Protein AF-A0A946RYH4-F1 (afdb_monomer_lite)

Structure (mmCIF, N/CA/C/O backbone):
data_AF-A0A946RYH4-F1
#
_entry.id   AF-A0A946RYH4-F1
#
loop_
_atom_site.group_PDB
_atom_site.id
_atom_site.type_symbol
_atom_site.label_atom_id
_atom_site.label_alt_id
_atom_site.label_comp_id
_atom_site.label_asym_id
_atom_site.label_entity_id
_atom_site.label_seq_id
_atom_site.pdbx_PDB_ins_code
_atom_site.Cartn_x
_atom_site.Cartn_y
_atom_site.Cartn_z
_atom_site.occupancy
_atom_site.B_iso_or_equiv
_atom_site.auth_seq_id
_atom_site.auth_comp_id
_atom_site.auth_asym_id
_atom_site.auth_atom_id
_atom_site.pdbx_PDB_model_num
ATOM 1 N N . MET A 1 1 ? -44.157 -9.267 74.864 1.00 49.81 1 MET A N 1
ATOM 2 C CA . MET A 1 1 ? -43.396 -9.390 73.600 1.00 49.81 1 MET A CA 1
ATOM 3 C C . MET A 1 1 ? -44.419 -9.621 72.489 1.00 49.81 1 MET A C 1
ATOM 5 O O . MET A 1 1 ? -44.879 -10.736 72.334 1.00 49.81 1 MET A O 1
ATOM 9 N N . LYS A 1 2 ? -44.989 -8.617 71.825 1.00 53.12 2 LYS A N 1
ATOM 10 C CA . LYS A 1 2 ? -44.457 -8.059 70.574 1.00 53.12 2 LYS A CA 1
ATOM 11 C C . LYS A 1 2 ? -45.402 -6.918 70.150 1.00 53.12 2 LYS A C 1
ATOM 13 O O . LYS A 1 2 ? -46.283 -7.119 69.327 1.00 53.12 2 LYS A O 1
ATOM 18 N N . GLN A 1 3 ? -45.242 -5.729 70.727 1.00 55.69 3 GLN A N 1
ATOM 19 C CA . GLN A 1 3 ? -45.701 -4.514 70.050 1.00 55.69 3 GLN A CA 1
ATOM 20 C C . GLN A 1 3 ? -44.615 -4.207 69.022 1.00 55.69 3 GLN A C 1
ATOM 22 O O . GLN A 1 3 ? -43.728 -3.395 69.279 1.00 55.69 3 GLN A O 1
ATOM 27 N N . LEU A 1 4 ? -44.591 -4.964 67.922 1.00 52.28 4 LEU A N 1
ATOM 28 C CA . LEU A 1 4 ? -43.821 -4.568 66.751 1.00 52.28 4 LEU A CA 1
ATOM 29 C C . LEU A 1 4 ? -44.498 -3.282 66.274 1.00 52.28 4 LEU A C 1
ATOM 31 O O . LEU A 1 4 ? -45.563 -3.319 65.665 1.00 52.28 4 LEU A O 1
ATOM 35 N N . LYS A 1 5 ? -43.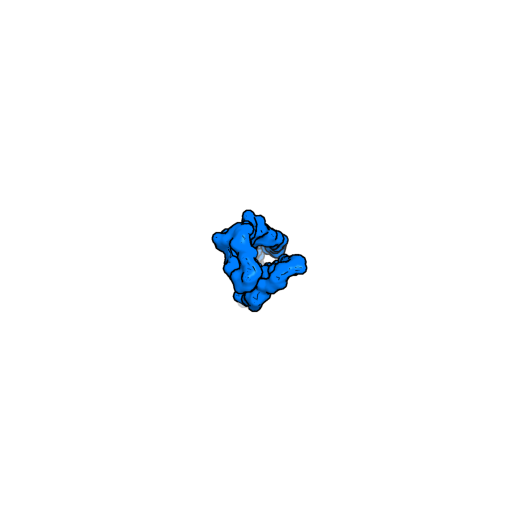973 -2.149 66.753 1.00 62.78 5 LYS A N 1
ATOM 36 C CA . LYS A 1 5 ? -44.616 -0.839 66.671 1.00 62.78 5 LYS A CA 1
ATOM 37 C C . LYS A 1 5 ? -44.828 -0.548 65.194 1.00 62.78 5 LYS A C 1
ATOM 39 O O . LYS A 1 5 ? -43.858 -0.442 64.457 1.00 62.78 5 LYS A O 1
ATOM 44 N N . ILE A 1 6 ? -46.084 -0.426 64.774 1.00 64.88 6 ILE A N 1
ATOM 45 C CA . ILE A 1 6 ? -46.495 -0.092 63.400 1.00 64.88 6 ILE A CA 1
ATOM 46 C C . ILE A 1 6 ? -45.700 1.116 62.867 1.00 64.88 6 ILE A C 1
ATOM 48 O O . ILE A 1 6 ? -45.348 1.161 61.696 1.00 64.88 6 ILE A O 1
ATOM 52 N N . THR A 1 7 ? -45.291 2.028 63.753 1.00 63.16 7 THR A N 1
ATOM 53 C CA . THR A 1 7 ? -44.373 3.145 63.489 1.00 63.16 7 THR A CA 1
ATOM 54 C C . THR A 1 7 ? -43.004 2.722 62.946 1.00 63.16 7 THR A C 1
ATOM 56 O O . THR A 1 7 ? -42.476 3.380 62.063 1.00 63.16 7 THR A O 1
ATOM 59 N N . THR A 1 8 ? -42.421 1.625 63.434 1.00 63.88 8 THR A N 1
ATOM 60 C CA . THR A 1 8 ? -41.155 1.072 62.932 1.00 63.88 8 THR A CA 1
ATOM 61 C C . THR A 1 8 ? -41.315 0.527 61.517 1.00 63.88 8 THR A C 1
ATOM 63 O O . THR A 1 8 ? -40.432 0.750 60.704 1.00 63.88 8 THR A O 1
ATOM 66 N N . ILE A 1 9 ? -42.445 -0.118 61.202 1.00 69.06 9 ILE A N 1
ATOM 67 C CA . ILE A 1 9 ? -42.745 -0.603 59.844 1.00 69.06 9 ILE A CA 1
ATOM 68 C C . ILE A 1 9 ? -42.956 0.587 58.900 1.00 69.06 9 ILE A C 1
ATOM 70 O O . ILE A 1 9 ? -42.390 0.595 57.814 1.00 69.06 9 ILE A O 1
ATOM 74 N N . LEU A 1 10 ? -43.685 1.618 59.350 1.00 68.50 10 LEU A N 1
ATOM 75 C CA . LEU A 1 10 ? -43.963 2.825 58.565 1.00 68.50 10 LEU A CA 1
ATOM 76 C C . LEU A 1 10 ? -42.687 3.636 58.266 1.00 68.50 10 LEU A C 1
ATOM 78 O O . LEU A 1 10 ? -42.489 4.097 57.142 1.00 68.50 10 LEU A O 1
ATOM 82 N N . LEU A 1 11 ? -41.796 3.762 59.259 1.00 66.81 11 LEU A N 1
ATOM 83 C CA . LEU A 1 11 ? -40.479 4.392 59.111 1.00 66.81 11 LEU A CA 1
ATOM 84 C C . LEU A 1 11 ? -39.557 3.577 58.191 1.00 66.81 11 LEU A C 1
ATOM 86 O O . LEU A 1 11 ? -38.848 4.171 57.383 1.00 66.81 11 LEU A O 1
ATOM 90 N N . LEU A 1 12 ? -39.598 2.238 58.257 1.00 64.19 12 LEU A N 1
ATOM 91 C CA . LEU A 1 12 ? -38.835 1.368 57.353 1.00 64.19 12 LEU A CA 1
ATOM 92 C C . LEU A 1 12 ? -39.327 1.495 55.902 1.00 64.19 12 LEU A C 1
ATOM 94 O O . LEU A 1 12 ? -38.516 1.612 54.992 1.00 64.19 12 LEU A O 1
ATOM 98 N N . SER A 1 13 ? -40.647 1.524 55.681 1.00 65.44 13 SER A N 1
ATOM 99 C CA . SER A 1 13 ? -41.240 1.667 54.344 1.00 65.44 13 SER A CA 1
ATOM 100 C C . SER A 1 13 ? -40.973 3.032 53.711 1.00 65.44 13 SER A C 1
ATOM 102 O O . SER A 1 13 ? -40.739 3.103 52.511 1.00 65.44 13 SER A O 1
ATOM 104 N N . ILE A 1 14 ? -40.939 4.107 54.506 1.00 69.94 14 ILE A N 1
ATOM 105 C CA . ILE A 1 14 ? -40.571 5.447 54.023 1.00 69.94 14 ILE A CA 1
ATOM 106 C C . ILE A 1 14 ? -39.101 5.493 53.589 1.00 69.94 14 ILE A C 1
ATOM 108 O O . ILE A 1 14 ? -38.788 6.141 52.598 1.00 69.94 14 ILE A O 1
ATOM 112 N N . MET A 1 15 ? -38.212 4.764 54.272 1.00 63.53 15 MET A N 1
ATOM 113 C CA . MET A 1 15 ? -36.782 4.704 53.943 1.00 63.53 15 MET A CA 1
ATOM 114 C C . MET A 1 15 ? -36.488 3.883 52.673 1.00 63.53 15 MET A C 1
ATOM 116 O O . MET A 1 15 ? -35.524 4.162 51.968 1.00 63.53 15 MET A O 1
ATOM 120 N N . ILE A 1 16 ? -37.362 2.931 52.330 1.00 63.25 16 ILE A N 1
ATOM 121 C CA . ILE A 1 16 ? -37.273 2.120 51.102 1.00 63.25 16 ILE A CA 1
ATOM 122 C C . ILE A 1 16 ? -37.666 2.930 49.849 1.00 63.25 16 ILE A C 1
ATOM 124 O O . ILE A 1 16 ? -37.140 2.675 48.771 1.00 63.25 16 ILE A O 1
ATOM 128 N N . VAL A 1 17 ? -38.532 3.944 49.978 1.00 58.78 17 VAL A N 1
ATOM 129 C CA . VAL A 1 17 ? -39.007 4.771 48.845 1.00 58.78 17 VAL A CA 1
ATOM 130 C C . VAL A 1 17 ? -37.960 5.799 48.375 1.00 58.78 17 VAL A C 1
ATOM 132 O O . VAL A 1 17 ? -37.999 6.231 47.229 1.00 58.78 17 VAL A O 1
ATOM 135 N N . ILE A 1 18 ? -36.984 6.158 49.219 1.00 56.81 18 ILE A N 1
ATOM 136 C CA . ILE A 1 18 ? -35.954 7.181 48.927 1.00 56.81 18 ILE A CA 1
ATOM 137 C C . ILE A 1 18 ? -34.677 6.629 48.262 1.00 56.81 18 ILE A C 1
ATOM 139 O O . ILE A 1 18 ? -33.792 7.409 47.926 1.00 56.81 18 ILE A O 1
ATOM 143 N N . ILE A 1 19 ? -34.574 5.309 48.052 1.00 66.94 19 ILE A N 1
ATOM 144 C CA . ILE A 1 19 ? -33.430 4.641 47.385 1.00 66.94 19 ILE A CA 1
ATOM 145 C C . ILE A 1 19 ? -33.772 4.300 45.914 1.00 66.94 19 ILE A C 1
ATOM 147 O O . ILE A 1 19 ? -33.052 3.581 45.233 1.00 66.94 19 ILE A O 1
ATOM 151 N N . GLY A 1 20 ? -34.870 4.841 45.381 1.00 56.25 20 GLY A N 1
ATOM 152 C CA . GLY A 1 20 ? -35.191 4.775 43.955 1.00 56.25 20 GLY A CA 1
ATOM 153 C C . GLY A 1 20 ? -34.495 5.884 43.169 1.00 56.25 20 GLY A C 1
ATOM 154 O O . GLY A 1 20 ? -35.159 6.811 42.721 1.00 56.25 20 GLY A O 1
ATOM 155 N N . CYS A 1 21 ? -33.173 5.811 43.024 1.00 69.19 21 CYS A N 1
ATOM 156 C CA . CYS A 1 21 ? -32.436 6.573 42.017 1.00 69.19 21 CYS A CA 1
ATOM 157 C C . CYS A 1 21 ? -31.653 5.558 41.183 1.00 69.19 21 CYS A C 1
ATOM 159 O O . CYS A 1 21 ? -30.510 5.228 41.486 1.00 69.19 21 CYS A O 1
ATOM 161 N N . GLY A 1 22 ? -32.339 4.974 40.210 1.00 55.91 22 GLY A N 1
ATOM 162 C CA . GLY A 1 22 ? -31.740 4.171 39.157 1.00 55.91 22 GLY A CA 1
ATOM 163 C C . GLY A 1 22 ? -32.202 4.790 37.857 1.00 55.91 22 GLY A C 1
ATOM 164 O O . GLY A 1 22 ? -33.260 4.442 37.352 1.00 55.91 22 GLY A O 1
ATOM 165 N N . ASP A 1 23 ? -31.477 5.810 37.413 1.00 60.28 23 ASP A N 1
ATOM 166 C CA . ASP A 1 23 ? -31.496 6.230 36.021 1.00 60.28 23 ASP A CA 1
ATOM 167 C C . ASP A 1 23 ? -31.038 5.001 35.224 1.00 60.28 23 ASP A C 1
ATOM 169 O O . ASP A 1 23 ? -29.867 4.627 35.287 1.00 60.28 23 ASP A O 1
ATOM 173 N N . ASP A 1 24 ? -31.977 4.299 34.583 1.00 62.09 24 ASP A N 1
ATOM 174 C CA . ASP A 1 24 ? -31.724 3.142 33.713 1.00 62.09 24 ASP A CA 1
ATOM 175 C C . A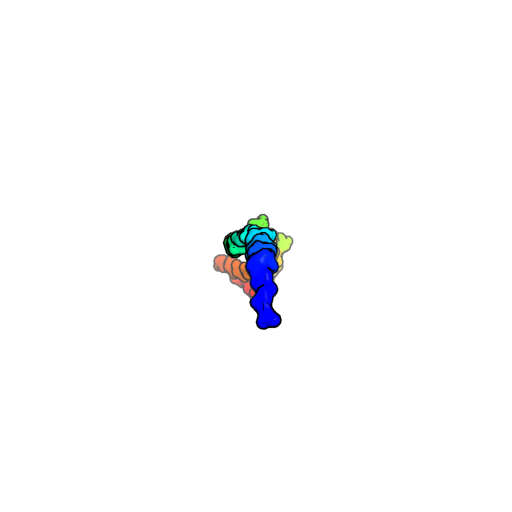SP A 1 24 ? -31.062 3.606 32.398 1.00 62.09 24 ASP A C 1
ATOM 177 O O . ASP A 1 24 ? -31.492 3.276 31.295 1.00 62.09 24 ASP A O 1
ATOM 181 N N . GLY A 1 25 ? -30.003 4.410 32.517 1.00 61.97 25 GLY A N 1
ATOM 182 C CA . GLY A 1 25 ? -29.167 4.905 31.430 1.00 61.97 25 GLY A CA 1
ATOM 183 C C . GLY A 1 25 ? -28.265 3.834 30.816 1.00 61.97 25 GLY A C 1
ATOM 184 O O . GLY A 1 25 ? -27.353 4.171 30.068 1.00 61.97 25 GLY A O 1
ATOM 185 N N . ASP A 1 26 ? -28.522 2.553 31.086 1.00 63.75 26 ASP A N 1
ATOM 186 C CA . ASP A 1 26 ? -27.912 1.424 30.385 1.00 63.75 26 ASP A CA 1
ATOM 187 C C . ASP A 1 26 ? -28.672 1.187 29.069 1.00 63.75 26 ASP A C 1
ATOM 189 O O . ASP A 1 26 ? -29.199 0.112 28.784 1.00 63.75 26 ASP A O 1
ATOM 193 N N . SER A 1 27 ? -28.781 2.239 28.249 1.00 66.38 27 SER A N 1
ATOM 194 C CA . SER A 1 27 ? -28.945 1.997 26.823 1.00 66.38 27 SER A CA 1
ATOM 195 C C . SER A 1 27 ? -27.614 1.402 26.385 1.00 66.38 27 SER A C 1
ATOM 197 O O . SER A 1 27 ? -26.607 2.106 26.506 1.00 66.38 27 SER A O 1
ATOM 199 N N . PRO A 1 28 ? -27.560 0.147 25.901 1.00 68.00 28 PRO A N 1
ATOM 200 C CA . PRO A 1 28 ? -26.331 -0.347 25.311 1.00 68.00 28 PRO A CA 1
ATOM 201 C C . PRO A 1 28 ? -25.946 0.667 24.237 1.00 68.00 28 PRO A C 1
ATOM 203 O O . PRO A 1 28 ? -26.773 0.999 23.378 1.00 68.00 28 PRO A O 1
ATOM 206 N N . ALA A 1 29 ? -24.739 1.230 24.345 1.00 65.38 29 ALA A N 1
ATOM 207 C CA . ALA A 1 29 ? -24.170 1.976 23.239 1.00 65.38 29 ALA A CA 1
ATOM 208 C C . ALA A 1 29 ? -24.325 1.067 22.018 1.00 65.38 29 ALA A C 1
ATOM 210 O O . ALA A 1 29 ? -23.988 -0.121 22.084 1.00 65.38 29 ALA A O 1
ATOM 211 N N . ALA A 1 30 ? -24.961 1.580 20.962 1.00 67.50 30 ALA A N 1
ATOM 212 C CA . ALA A 1 30 ? -24.983 0.852 19.705 1.00 67.50 30 ALA A CA 1
ATOM 213 C C . ALA A 1 30 ? -23.528 0.465 19.388 1.00 67.50 30 ALA A C 1
ATOM 215 O O . ALA A 1 30 ? -22.641 1.265 19.692 1.00 67.50 30 ALA A O 1
ATOM 216 N N . PRO A 1 31 ? -23.269 -0.753 18.878 1.00 72.69 31 PRO A N 1
ATOM 217 C CA . PRO A 1 31 ? -21.913 -1.109 18.482 1.00 72.69 31 PRO A CA 1
ATOM 218 C C . PRO A 1 31 ? -21.381 -0.003 17.570 1.00 72.69 31 PRO A C 1
ATOM 220 O O . PRO A 1 31 ? -22.134 0.470 16.712 1.00 72.69 31 PRO A O 1
ATOM 223 N N . ASP A 1 32 ? -20.144 0.433 17.812 1.00 78.69 32 ASP A N 1
ATOM 224 C CA . ASP A 1 32 ? -19.500 1.445 16.979 1.00 78.69 32 ASP A CA 1
ATOM 225 C C . ASP A 1 32 ? -19.633 1.019 15.505 1.00 78.69 32 ASP A C 1
ATOM 227 O O . ASP A 1 32 ? -19.478 -0.160 15.164 1.00 78.69 32 ASP A O 1
ATOM 231 N N . GLU A 1 33 ? -20.060 1.948 14.647 1.00 90.31 33 GLU A N 1
ATOM 232 C CA . GLU A 1 33 ? -20.234 1.669 13.222 1.00 90.31 33 GLU A CA 1
ATOM 233 C C . GLU A 1 33 ? -18.852 1.492 12.591 1.00 90.31 33 GLU A C 1
ATOM 235 O O . GLU A 1 33 ? -18.018 2.383 12.705 1.00 90.31 33 GLU A O 1
ATOM 240 N N . ASN A 1 34 ? -18.621 0.347 11.942 1.00 92.69 34 ASN A N 1
ATOM 241 C CA . ASN A 1 34 ? -17.363 0.070 11.253 1.00 92.69 34 ASN A CA 1
ATOM 242 C C . ASN A 1 34 ? -17.256 0.924 9.994 1.00 92.69 34 ASN A C 1
ATOM 244 O O . ASN A 1 34 ? -18.136 0.899 9.126 1.00 92.69 34 ASN A O 1
ATOM 248 N N . ASN A 1 35 ? -16.132 1.592 9.857 1.00 95.06 35 ASN A N 1
ATOM 249 C CA . ASN A 1 35 ? -15.769 2.419 8.734 1.00 95.06 35 ASN A CA 1
ATOM 250 C C . ASN A 1 35 ? -14.910 1.605 7.765 1.00 95.06 35 ASN A C 1
ATOM 252 O O . ASN A 1 35 ? -14.313 0.589 8.110 1.00 95.06 35 ASN A O 1
ATOM 256 N N . ALA A 1 36 ? -14.936 1.982 6.490 1.00 96.06 36 ALA A N 1
ATOM 257 C CA . ALA A 1 36 ? -14.090 1.339 5.494 1.00 96.06 36 ALA A CA 1
ATOM 258 C C . ALA A 1 36 ? -12.695 1.980 5.519 1.00 96.06 36 ALA A C 1
ATOM 260 O O . ALA A 1 36 ? -12.600 3.197 5.707 1.00 96.06 36 ALA A O 1
ATOM 261 N N . PRO A 1 37 ? -11.628 1.225 5.213 1.00 97.62 37 PRO A N 1
ATOM 262 C CA . PRO A 1 37 ? -10.295 1.796 5.164 1.00 97.62 37 PRO A CA 1
ATOM 263 C C . PRO A 1 37 ? -10.139 2.765 3.991 1.00 97.62 37 PRO A C 1
ATOM 265 O O . PRO A 1 37 ? -10.779 2.632 2.939 1.00 97.62 37 PRO A O 1
ATOM 268 N N . VAL A 1 38 ? -9.232 3.723 4.147 1.00 97.88 38 VAL A N 1
ATOM 269 C CA . VAL A 1 38 ? -8.929 4.756 3.157 1.00 97.88 38 VAL A CA 1
ATOM 270 C C . VAL A 1 38 ? -7.535 4.521 2.589 1.00 97.88 38 VAL A C 1
ATOM 272 O O . VAL A 1 38 ? -6.574 4.344 3.326 1.00 97.88 38 VAL A O 1
ATOM 275 N N . MET A 1 39 ? -7.411 4.536 1.261 1.00 96.94 39 MET A N 1
ATOM 276 C CA . MET A 1 39 ? -6.114 4.497 0.580 1.00 96.94 39 MET A CA 1
ATOM 277 C C . MET A 1 39 ? -5.617 5.925 0.346 1.00 96.94 39 MET A C 1
ATOM 279 O O . MET A 1 39 ? -6.233 6.667 -0.421 1.00 96.94 39 MET A O 1
ATOM 283 N N . GLU A 1 40 ? -4.489 6.308 0.943 1.00 97.62 40 GLU A N 1
ATOM 284 C CA . GLU A 1 40 ? -3.880 7.619 0.688 1.00 97.62 40 GLU A CA 1
ATOM 285 C C . GLU A 1 40 ? -3.073 7.634 -0.612 1.00 97.62 40 GLU A C 1
ATOM 287 O O . GLU A 1 40 ? -2.992 8.669 -1.278 1.00 97.62 40 GLU A O 1
ATOM 292 N N . GLY A 1 41 ? -2.490 6.498 -1.008 1.00 97.00 41 GLY A N 1
ATOM 293 C CA . GLY A 1 41 ? -1.866 6.378 -2.321 1.00 97.00 41 GLY A CA 1
ATOM 294 C C . GLY A 1 41 ? -0.901 5.214 -2.486 1.00 97.00 41 GLY A C 1
ATOM 295 O O . GLY A 1 41 ? -0.664 4.417 -1.582 1.00 97.00 41 GLY A O 1
ATOM 296 N N 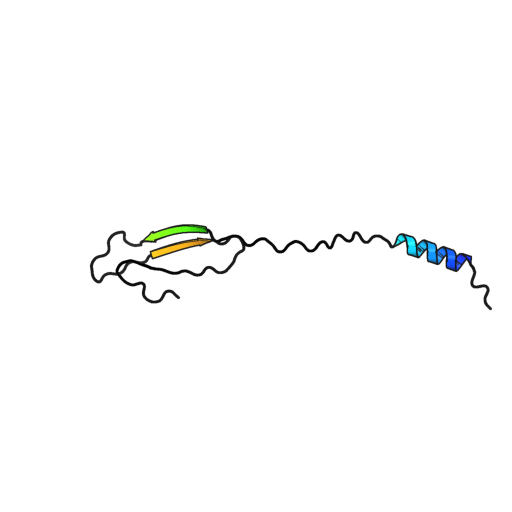. VAL A 1 42 ? -0.319 5.151 -3.684 1.00 96.50 42 VAL A N 1
ATOM 297 C CA . VAL A 1 42 ? 0.706 4.176 -4.059 1.00 96.50 42 VAL A CA 1
ATOM 298 C C . VAL A 1 42 ? 1.908 4.919 -4.626 1.00 96.50 42 VAL A C 1
ATOM 300 O O . VAL A 1 42 ? 1.757 5.784 -5.488 1.00 96.50 42 VAL A O 1
ATOM 303 N N . THR A 1 43 ? 3.103 4.574 -4.154 1.00 97.06 43 THR A N 1
ATOM 304 C CA . THR A 1 43 ? 4.369 5.106 -4.672 1.00 97.06 43 THR A CA 1
ATOM 305 C C . THR A 1 43 ? 5.240 3.983 -5.219 1.00 97.06 43 THR A C 1
ATOM 307 O O . THR A 1 43 ? 5.135 2.837 -4.780 1.00 97.06 43 THR A O 1
ATOM 310 N N . ALA A 1 44 ? 6.085 4.316 -6.192 1.00 96.25 44 ALA A N 1
ATOM 311 C CA . ALA A 1 44 ? 7.089 3.422 -6.748 1.00 96.25 44 ALA A CA 1
ATOM 312 C C . ALA A 1 44 ? 8.483 3.972 -6.446 1.00 96.25 44 ALA A C 1
ATOM 314 O O . ALA A 1 44 ? 8.701 5.182 -6.480 1.00 96.25 44 ALA A O 1
ATOM 315 N N . GLU A 1 45 ? 9.438 3.085 -6.181 1.00 97.06 45 GLU A N 1
ATOM 316 C CA . GLU A 1 45 ? 10.848 3.469 -6.063 1.00 97.06 45 GLU A CA 1
ATOM 317 C C . GLU A 1 45 ? 11.409 3.966 -7.408 1.00 97.06 45 GLU A C 1
ATOM 319 O O . GLU A 1 45 ? 12.219 4.895 -7.451 1.00 97.06 45 GLU A O 1
ATOM 324 N N . ASN A 1 46 ? 10.955 3.374 -8.520 1.00 95.94 46 ASN A N 1
ATOM 325 C CA . ASN A 1 46 ? 11.322 3.780 -9.873 1.00 95.94 46 ASN A CA 1
ATOM 326 C C . ASN A 1 46 ? 10.101 3.794 -10.799 1.00 95.94 46 ASN A C 1
ATOM 328 O O . ASN A 1 46 ? 9.406 2.790 -10.941 1.00 95.94 46 ASN A O 1
ATOM 332 N N . ASP A 1 47 ? 9.920 4.895 -11.529 1.00 93.38 47 ASP A N 1
ATOM 333 C CA . ASP A 1 47 ? 8.829 5.051 -12.506 1.00 93.38 47 ASP A CA 1
ATOM 334 C C . ASP A 1 47 ? 9.077 4.290 -13.822 1.00 93.38 47 ASP A C 1
ATOM 336 O O . ASP A 1 47 ? 8.227 4.241 -14.711 1.00 93.38 47 ASP A O 1
ATOM 340 N N . THR A 1 48 ? 10.270 3.722 -14.000 1.00 93.19 48 THR A N 1
ATOM 341 C CA . THR A 1 48 ? 10.643 2.921 -15.169 1.00 93.19 48 THR A CA 1
ATOM 342 C C . THR A 1 48 ? 11.423 1.701 -14.715 1.00 93.19 48 THR A C 1
ATOM 344 O O . THR A 1 48 ? 12.381 1.818 -13.955 1.00 93.19 48 THR A O 1
ATOM 347 N N . VAL A 1 49 ? 11.021 0.535 -15.215 1.00 92.44 49 VAL A N 1
ATOM 348 C CA . VAL A 1 49 ? 11.615 -0.761 -14.879 1.00 92.44 49 VAL A CA 1
ATOM 349 C C . VAL A 1 49 ? 11.919 -1.491 -16.180 1.00 92.44 49 VAL A C 1
ATOM 351 O O . VAL A 1 49 ? 11.033 -1.649 -17.023 1.00 92.44 49 VAL A O 1
ATOM 354 N N . PHE A 1 50 ? 13.168 -1.915 -16.372 1.00 93.44 50 PHE A N 1
ATOM 355 C CA . PHE A 1 50 ? 13.548 -2.688 -17.550 1.00 93.44 50 PHE A CA 1
ATOM 356 C C . PHE A 1 50 ? 13.220 -4.172 -17.364 1.00 93.44 50 PHE A C 1
ATOM 358 O O . PHE A 1 50 ? 12.969 -4.661 -16.263 1.00 93.44 50 PHE A O 1
ATOM 365 N N . SER A 1 51 ? 13.193 -4.917 -18.467 1.00 91.25 51 SER A N 1
ATOM 366 C CA . SER A 1 51 ? 12.914 -6.351 -18.422 1.00 91.25 51 SER A CA 1
ATOM 367 C C . SER A 1 51 ? 13.951 -7.092 -17.573 1.00 91.25 51 SER A C 1
ATOM 369 O O . SER A 1 51 ? 15.139 -7.052 -17.874 1.00 91.25 51 SER A O 1
ATOM 371 N N . GLY A 1 52 ? 13.478 -7.812 -16.554 1.00 91.50 52 GLY A N 1
ATOM 372 C CA . GLY A 1 52 ? 14.321 -8.559 -15.615 1.00 91.50 52 GLY A CA 1
ATOM 373 C C . GLY A 1 52 ? 14.642 -7.805 -14.323 1.00 91.50 52 GLY A C 1
ATOM 374 O O . GLY A 1 52 ? 15.041 -8.446 -13.351 1.00 91.50 52 GLY A O 1
ATOM 375 N N . ASP A 1 53 ? 14.404 -6.493 -14.283 1.00 93.88 53 ASP A N 1
ATOM 376 C CA . ASP A 1 53 ? 14.575 -5.689 -13.076 1.00 93.88 53 ASP A CA 1
ATOM 377 C C . ASP A 1 53 ? 13.351 -5.786 -12.155 1.00 93.88 53 ASP A C 1
ATOM 379 O O . ASP A 1 53 ? 12.292 -6.319 -12.507 1.00 93.88 53 ASP A O 1
ATOM 383 N N . ARG A 1 54 ? 13.505 -5.259 -10.938 1.00 93.25 54 ARG A N 1
ATOM 384 C CA . ARG A 1 54 ? 12.450 -5.162 -9.926 1.00 93.25 54 ARG A CA 1
ATOM 385 C C . ARG A 1 54 ? 12.374 -3.730 -9.416 1.00 93.25 54 ARG A C 1
ATOM 387 O O . ARG A 1 54 ? 13.384 -3.040 -9.364 1.00 93.25 54 ARG A O 1
ATOM 394 N N . THR A 1 55 ? 11.182 -3.323 -9.000 1.00 94.81 55 THR A N 1
ATOM 395 C CA . THR A 1 55 ? 10.964 -2.091 -8.240 1.00 94.81 55 THR A CA 1
ATOM 396 C C . THR A 1 55 ? 10.078 -2.393 -7.042 1.00 94.81 55 THR A C 1
ATOM 398 O O . THR A 1 55 ? 9.325 -3.374 -7.054 1.00 94.81 55 THR A O 1
ATOM 401 N N . THR A 1 56 ? 10.178 -1.560 -6.016 1.00 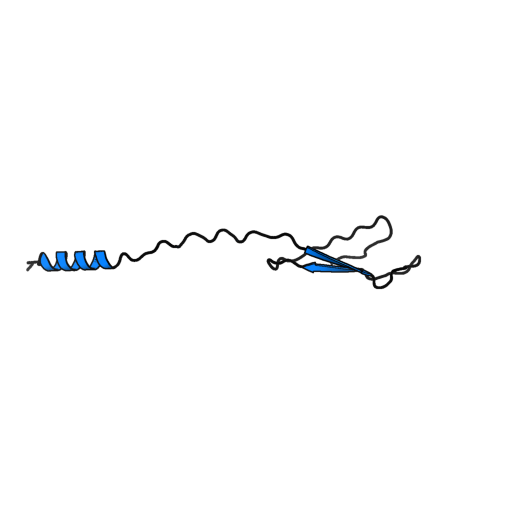94.50 56 THR A N 1
ATOM 402 C CA . THR A 1 56 ? 9.327 -1.634 -4.832 1.00 94.50 56 THR A CA 1
ATOM 403 C C . THR A 1 56 ? 8.122 -0.722 -5.027 1.00 94.50 56 THR A C 1
ATOM 405 O O . THR A 1 56 ? 8.286 0.451 -5.366 1.00 94.50 56 THR A O 1
ATOM 408 N N . LEU A 1 57 ? 6.921 -1.257 -4.801 1.00 94.25 57 LEU A N 1
ATOM 409 C CA . LEU A 1 57 ? 5.703 -0.462 -4.664 1.00 94.25 57 LEU A CA 1
ATOM 410 C C . LEU A 1 57 ? 5.308 -0.403 -3.191 1.00 94.25 57 LEU A C 1
ATOM 412 O O . LEU A 1 57 ? 5.310 -1.429 -2.512 1.00 94.25 57 LEU A O 1
ATOM 416 N N . THR A 1 58 ? 4.923 0.780 -2.731 1.00 95.12 58 THR A N 1
ATOM 417 C CA . THR A 1 58 ? 4.436 1.007 -1.368 1.00 95.12 58 THR A CA 1
ATOM 418 C C . THR A 1 58 ? 3.018 1.551 -1.442 1.00 95.12 58 THR A C 1
ATOM 420 O O . THR A 1 58 ? 2.805 2.600 -2.052 1.00 95.12 58 THR A O 1
ATOM 423 N N . CYS A 1 59 ? 2.061 0.851 -0.828 1.00 95.44 59 CYS A N 1
ATOM 424 C CA . CYS A 1 59 ? 0.710 1.358 -0.587 1.00 95.44 59 CYS A CA 1
ATOM 425 C C . CYS A 1 59 ? 0.653 1.965 0.814 1.00 95.44 59 CYS A C 1
ATOM 427 O O . CYS A 1 59 ? 1.078 1.322 1.774 1.00 95.44 59 CYS A O 1
ATOM 429 N N . THR A 1 60 ? 0.118 3.174 0.915 1.00 96.75 60 THR A N 1
ATOM 430 C CA . THR A 1 60 ? -0.274 3.774 2.187 1.00 96.75 60 THR A CA 1
ATOM 431 C C . THR A 1 60 ? -1.795 3.716 2.254 1.00 96.75 60 THR A C 1
ATOM 433 O O . THR A 1 60 ? -2.471 4.180 1.326 1.00 96.75 60 THR A O 1
ATOM 436 N N . ALA A 1 61 ? -2.297 3.079 3.310 1.00 97.38 61 ALA A N 1
ATOM 437 C CA . ALA A 1 61 ? -3.704 3.052 3.680 1.00 97.38 61 ALA A CA 1
ATOM 438 C C . ALA A 1 61 ? -3.833 3.195 5.206 1.00 97.38 61 ALA A C 1
ATOM 440 O O . ALA A 1 61 ? -2.919 2.810 5.948 1.00 97.38 61 ALA A O 1
ATOM 441 N N . SER A 1 62 ? -4.969 3.709 5.669 1.00 97.62 62 SER A N 1
ATOM 442 C CA . SER A 1 62 ? -5.330 3.786 7.083 1.00 97.62 62 SER A CA 1
ATOM 443 C C . SER A 1 62 ? -6.760 3.318 7.328 1.00 97.62 62 SER A C 1
ATOM 445 O O . SER A 1 62 ? -7.614 3.368 6.442 1.00 97.62 62 SER A O 1
ATOM 447 N N . AS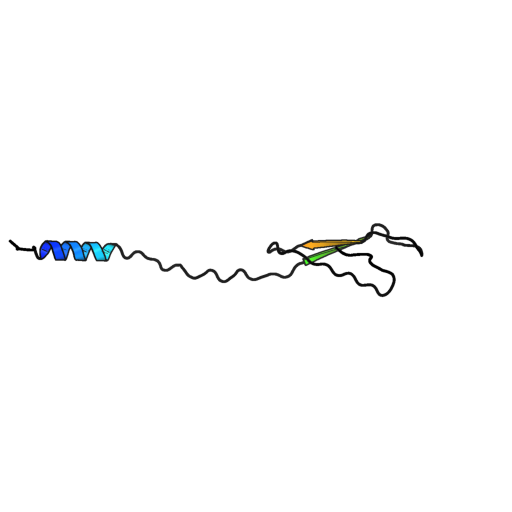P A 1 63 ? -6.993 2.840 8.545 1.00 97.62 63 ASP A N 1
ATOM 448 C CA . ASP A 1 63 ? -8.306 2.488 9.068 1.00 97.62 63 ASP A CA 1
ATOM 449 C C . ASP A 1 63 ? -8.559 3.329 10.322 1.00 97.62 63 ASP A C 1
ATOM 451 O O . ASP A 1 63 ? -7.678 3.426 11.183 1.00 97.62 63 ASP A O 1
ATOM 455 N N . GLU A 1 64 ? -9.708 4.001 10.395 1.00 96.81 64 GLU A N 1
ATOM 456 C CA . GLU A 1 64 ? -10.006 4.907 11.511 1.00 96.81 64 GLU A CA 1
ATOM 457 C C . GLU A 1 64 ? -10.471 4.182 12.777 1.00 96.81 64 GLU A C 1
ATOM 459 O O . GLU A 1 64 ? -10.314 4.72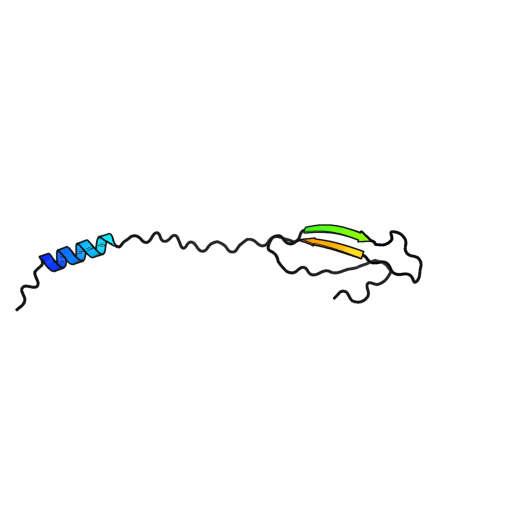6 13.873 1.00 96.81 64 GLU A O 1
ATOM 464 N N . ASP A 1 65 ? -10.943 2.942 12.639 1.00 95.81 65 ASP A N 1
ATOM 465 C CA . ASP A 1 65 ? -11.327 2.080 13.757 1.00 95.81 65 ASP A CA 1
ATOM 466 C C . ASP A 1 65 ? -10.115 1.312 14.317 1.00 95.81 65 ASP A C 1
ATOM 468 O O . ASP A 1 65 ? -10.137 0.811 15.444 1.00 95.81 65 ASP A O 1
ATOM 472 N N . GLY A 1 66 ? -9.011 1.300 13.563 1.00 94.69 66 GLY A N 1
ATOM 473 C CA . GLY A 1 66 ? -7.760 0.644 13.925 1.00 94.69 66 GLY A CA 1
ATOM 474 C C . GLY A 1 66 ? -7.728 -0.836 13.553 1.00 94.69 66 GLY A C 1
ATOM 475 O O . GLY A 1 66 ? -6.931 -1.579 14.133 1.00 94.69 66 GLY A O 1
ATOM 476 N N . ASP A 1 67 ? -8.573 -1.256 12.609 1.00 96.19 67 ASP A N 1
ATOM 477 C CA . ASP A 1 67 ? -8.605 -2.625 12.110 1.00 96.19 67 ASP A CA 1
ATOM 478 C C . ASP A 1 67 ? -7.351 -2.975 11.288 1.00 96.19 67 ASP A C 1
ATOM 480 O O . ASP A 1 67 ? -6.742 -2.142 10.608 1.00 96.19 67 ASP A O 1
ATOM 484 N N . ASP A 1 68 ? -6.964 -4.255 11.324 1.00 96.00 68 ASP A N 1
ATOM 485 C CA . ASP A 1 68 ? -5.844 -4.763 10.532 1.00 96.00 68 ASP A CA 1
ATOM 486 C C . ASP A 1 68 ? -6.165 -4.728 9.029 1.00 96.00 68 ASP A C 1
ATOM 488 O O . ASP A 1 68 ? -7.153 -5.294 8.550 1.00 96.00 68 ASP A O 1
ATOM 492 N N . LEU A 1 69 ? -5.259 -4.135 8.250 1.00 95.88 69 LEU A N 1
ATOM 493 C CA . LEU A 1 69 ? -5.406 -4.016 6.803 1.00 95.88 69 LEU A CA 1
ATOM 494 C C . LEU A 1 69 ? -4.797 -5.204 6.057 1.00 95.88 69 LEU A C 1
ATOM 496 O O . LEU A 1 69 ? -3.653 -5.595 6.286 1.00 95.88 69 LEU A O 1
ATOM 500 N N . THR A 1 70 ? -5.542 -5.728 5.083 1.00 94.69 70 THR A N 1
ATOM 501 C CA . THR A 1 70 ? -5.066 -6.756 4.145 1.00 94.69 70 THR A CA 1
ATOM 502 C C . THR A 1 70 ? -4.889 -6.165 2.749 1.00 94.69 70 THR A C 1
ATOM 504 O O . THR A 1 70 ? -5.747 -5.427 2.267 1.00 94.69 70 THR A O 1
ATOM 507 N N . TYR A 1 71 ? -3.808 -6.540 2.062 1.00 92.44 71 TYR A N 1
ATOM 508 C CA . TYR A 1 71 ? -3.462 -6.008 0.743 1.00 92.44 71 TYR A CA 1
ATOM 509 C C . TYR A 1 71 ? -3.438 -7.104 -0.322 1.00 92.44 71 TYR A C 1
ATOM 511 O O . TYR A 1 71 ? -2.924 -8.199 -0.103 1.00 92.44 71 TYR A O 1
ATOM 519 N N . LEU A 1 72 ? -3.956 -6.786 -1.511 1.00 92.19 72 LEU A N 1
ATOM 520 C CA . LEU A 1 72 ? -3.914 -7.659 -2.680 1.00 92.19 72 LEU A CA 1
ATOM 521 C C . LEU A 1 72 ? -3.422 -6.878 -3.897 1.00 92.19 72 LEU A C 1
ATOM 523 O O . LEU A 1 72 ? -4.045 -5.903 -4.317 1.00 92.19 72 LEU A O 1
ATOM 527 N N . TRP A 1 73 ? -2.337 -7.354 -4.503 1.00 92.81 73 TRP A N 1
ATOM 528 C CA . TRP A 1 73 ? -1.740 -6.737 -5.683 1.00 92.81 73 TRP A CA 1
ATOM 529 C C . TRP A 1 73 ? -2.016 -7.562 -6.933 1.00 92.81 73 TRP A C 1
ATOM 531 O O . TRP A 1 73 ? -1.786 -8.770 -6.969 1.00 92.81 73 TRP A O 1
ATOM 541 N N . THR A 1 74 ? -2.489 -6.897 -7.986 1.00 92.94 74 THR A N 1
ATOM 542 C CA . THR A 1 74 ? -2.700 -7.503 -9.304 1.00 92.94 74 THR A CA 1
ATOM 543 C C . THR A 1 74 ? -2.182 -6.571 -10.391 1.00 92.94 74 THR A C 1
ATOM 545 O O . THR A 1 74 ? -2.219 -5.350 -10.252 1.00 92.94 74 THR A O 1
ATOM 548 N N . ALA A 1 75 ? -1.665 -7.148 -11.474 1.00 91.62 75 ALA A N 1
ATOM 549 C CA . ALA A 1 75 ? -1.201 -6.404 -12.636 1.00 91.62 75 ALA A CA 1
ATOM 550 C C . ALA A 1 75 ? -1.464 -7.212 -13.915 1.00 91.62 75 ALA A C 1
ATOM 552 O O . ALA A 1 75 ? -1.456 -8.444 -13.874 1.00 91.62 75 ALA A O 1
ATOM 553 N N . PRO A 1 76 ? -1.667 -6.547 -15.065 1.00 92.19 76 PRO A N 1
ATOM 554 C CA . PRO A 1 76 ? -1.825 -7.231 -16.348 1.00 92.19 76 PRO A CA 1
ATOM 555 C C . PRO A 1 76 ? -0.536 -7.923 -16.827 1.00 92.19 76 PRO A C 1
ATOM 557 O O . PRO A 1 76 ? -0.600 -8.788 -17.697 1.00 92.19 76 PRO A O 1
ATOM 560 N N . ALA A 1 77 ? 0.628 -7.542 -16.289 1.00 88.88 77 ALA A N 1
ATOM 561 C CA . ALA A 1 77 ? 1.929 -8.125 -16.599 1.00 88.88 77 ALA A CA 1
ATOM 562 C C . ALA A 1 77 ? 2.884 -8.020 -15.400 1.00 88.88 77 ALA A C 1
ATOM 564 O O . ALA A 1 77 ? 2.698 -7.180 -14.520 1.00 88.88 77 ALA A O 1
ATOM 565 N N . GLY A 1 78 ? 3.935 -8.842 -15.405 1.00 89.12 78 GLY A N 1
ATOM 566 C CA . GLY A 1 78 ? 4.866 -8.955 -14.282 1.00 89.12 78 GLY A CA 1
ATOM 567 C C . GLY A 1 78 ? 4.318 -9.837 -13.160 1.00 89.12 78 GLY A C 1
ATOM 568 O O . GLY A 1 78 ? 3.326 -10.545 -13.331 1.00 89.12 78 GLY A O 1
ATOM 569 N N . THR A 1 79 ? 5.000 -9.828 -12.019 1.00 91.12 79 THR A N 1
ATOM 570 C CA . THR A 1 79 ? 4.642 -10.643 -10.852 1.00 91.12 79 THR A CA 1
ATOM 571 C C . THR A 1 79 ? 4.953 -9.892 -9.568 1.00 91.12 79 THR A C 1
ATOM 573 O O . THR A 1 79 ? 5.995 -9.242 -9.481 1.00 91.12 79 THR A O 1
ATOM 576 N N . PHE A 1 80 ? 4.109 -10.070 -8.555 1.00 91.12 80 PHE A N 1
ATOM 577 C CA . PHE A 1 80 ? 4.373 -9.653 -7.181 1.00 91.12 80 PHE A CA 1
ATOM 578 C C . PHE A 1 80 ? 4.792 -10.890 -6.379 1.00 91.12 80 PHE A C 1
ATOM 580 O O . PHE A 1 80 ? 3.926 -11.687 -6.021 1.00 91.12 80 PHE A O 1
ATOM 587 N N . PRO A 1 81 ? 6.098 -11.132 -6.167 1.00 82.44 81 PRO A N 1
ATOM 588 C CA . PRO A 1 81 ? 6.533 -12.261 -5.355 1.00 82.44 81 PRO A CA 1
ATOM 589 C C . PRO A 1 81 ? 6.103 -12.030 -3.902 1.00 82.44 81 PRO A C 1
ATOM 591 O O . PRO A 1 81 ? 6.340 -10.945 -3.376 1.00 82.44 81 PRO A O 1
ATOM 594 N N . ASP A 1 82 ? 5.436 -13.035 -3.330 1.00 68.81 82 ASP A N 1
ATOM 595 C CA . ASP A 1 82 ? 5.021 -13.193 -1.930 1.00 68.81 82 ASP A CA 1
ATOM 596 C C . ASP A 1 82 ? 4.671 -11.889 -1.193 1.00 68.81 82 ASP A C 1
ATOM 598 O O . ASP A 1 82 ? 5.513 -11.221 -0.596 1.00 68.81 82 ASP A O 1
ATOM 602 N N . GLN A 1 83 ? 3.384 -11.544 -1.243 1.00 61.41 83 GLN A N 1
ATOM 603 C CA . GLN A 1 83 ? 2.771 -10.482 -0.447 1.00 61.41 83 GLN A CA 1
ATOM 604 C C . GLN A 1 83 ? 2.397 -11.078 0.912 1.00 61.41 83 GLN A C 1
ATOM 606 O O . GLN A 1 83 ? 1.314 -11.647 1.047 1.00 61.41 83 GLN A O 1
ATOM 611 N N . ASN A 1 84 ? 3.324 -11.053 1.868 1.00 49.84 84 ASN A N 1
ATOM 612 C CA . ASN A 1 84 ? 3.028 -11.425 3.249 1.00 49.84 84 ASN A CA 1
ATOM 613 C C . ASN A 1 84 ? 3.006 -10.190 4.139 1.00 49.84 84 ASN A C 1
ATOM 615 O O . ASN A 1 84 ? 4.113 -9.699 4.454 1.00 49.84 84 ASN A O 1
#

Secondary structure (DSSP, 8-state):
-----HHHHHHHHHHHHTT-------PPPPPPPPPPPEEEEEEES-S---TT----EEEEEE-SS-PPP------SSS------

Sequence (84 aa):
MKQLKITTILLLSIMIVIIGCGDDGDSPAAPDENNAPVMEGVTAENDTVFSGDRTTLTCTASDEDGDDLTYLWTAPAGTFPDQN

Radius of gyration: 33.94 Å; chains: 1; bounding box: 61×21×92 Å

pLDDT: mean 81.24, std 16.06, range [49.81, 97.88]

Foldseek 3Di:
DDCVPVVVVVVVVVVVVVPPDDPVPPPPDDPPDFDDKAWPDKDWPDPDADPPGDIDIDTDIDGPVRDDDDDDDDDPDDDDPDDD